Protein AF-A0A7G6U2C2-F1 (afdb_monomer_lite)

Secondary structure (DSSP, 8-state):
---HHHHHHHTTSPPPHHHHHHHHHHHHHHHHHHHHHHHHHHHHHHHHHTT-GGGHHHHHHHHHHHHHHHHHHHHHHHHHHHHHHHHHHHHHHHHTT-HHHHHHHHHHHHHHHHHHHHHHHHHHHHHHHHHHHHHHHHHHS--------PPP-

Structure (mmCIF, N/CA/C/O backbone):
data_AF-A0A7G6U2C2-F1
#
_entry.id   AF-A0A7G6U2C2-F1
#
loop_
_atom_site.group_PDB
_atom_site.id
_atom_site.type_symbol
_atom_site.label_atom_id
_atom_site.label_alt_id
_atom_site.label_comp_id
_atom_site.label_asym_id
_atom_site.label_entity_id
_atom_site.label_seq_id
_atom_site.pdbx_PDB_ins_code
_atom_site.Cartn_x
_atom_site.Cartn_y
_atom_site.Cartn_z
_atom_site.occupancy
_atom_site.B_iso_or_equiv
_atom_site.auth_seq_id
_atom_site.auth_comp_id
_atom_site.auth_asym_id
_atom_site.auth_atom_id
_atom_site.pdbx_PDB_model_num
ATOM 1 N N . MET A 1 1 ? -25.138 -31.555 21.850 1.00 50.12 1 MET A N 1
ATOM 2 C CA . MET A 1 1 ? -25.332 -30.259 21.174 1.00 50.12 1 MET A CA 1
ATOM 3 C C . MET A 1 1 ? -24.653 -29.235 22.065 1.00 50.12 1 MET A C 1
ATOM 5 O O . MET A 1 1 ? -25.303 -28.828 22.999 1.00 50.12 1 MET A O 1
ATOM 9 N N . ASP A 1 2 ? -23.357 -28.953 21.879 1.00 53.03 2 ASP A N 1
ATOM 10 C CA . ASP A 1 2 ? -22.586 -27.996 22.716 1.00 53.03 2 ASP A CA 1
ATOM 11 C C . ASP A 1 2 ? -21.317 -27.496 21.977 1.00 53.03 2 ASP A C 1
ATOM 13 O O . ASP A 1 2 ? -20.267 -27.287 22.573 1.00 53.03 2 ASP A O 1
ATOM 17 N N . ASN A 1 3 ? -21.365 -27.360 20.643 1.00 56.22 3 ASN A N 1
ATOM 18 C CA . ASN A 1 3 ? -20.202 -26.918 19.846 1.00 56.22 3 ASN A CA 1
ATOM 19 C C . ASN A 1 3 ? -20.354 -25.490 19.281 1.00 56.22 3 ASN A C 1
ATOM 21 O O . ASN A 1 3 ? -19.419 -24.965 18.685 1.00 56.22 3 ASN A O 1
ATOM 25 N N . GLU A 1 4 ? -21.510 -24.846 19.477 1.00 56.88 4 GLU A N 1
ATOM 26 C CA . GLU A 1 4 ? -21.748 -23.455 19.048 1.00 56.88 4 GLU A CA 1
ATOM 27 C C . GLU A 1 4 ? -21.140 -22.418 20.021 1.00 56.88 4 GLU A C 1
ATOM 29 O O . GLU A 1 4 ? -20.869 -21.280 19.630 1.00 56.88 4 GLU A O 1
ATOM 34 N N . ASP A 1 5 ? -20.827 -22.824 21.258 1.00 61.34 5 ASP A N 1
ATOM 35 C CA . ASP A 1 5 ? -20.283 -21.948 22.310 1.00 61.34 5 ASP A CA 1
ATOM 36 C C . ASP A 1 5 ? -18.762 -21.729 22.221 1.00 61.34 5 ASP A C 1
ATOM 38 O O . ASP A 1 5 ? -18.245 -20.722 22.708 1.00 61.34 5 ASP A O 1
ATOM 42 N N . ALA A 1 6 ? -18.019 -22.655 21.605 1.00 69.31 6 ALA A N 1
ATOM 43 C CA . ALA A 1 6 ? -16.563 -22.540 21.491 1.00 69.31 6 ALA A CA 1
ATOM 44 C C . ALA A 1 6 ? -16.166 -21.477 20.457 1.00 69.31 6 ALA A C 1
ATOM 46 O O . ALA A 1 6 ? -15.352 -20.600 20.738 1.00 69.31 6 ALA A O 1
ATOM 47 N N . TRP A 1 7 ? -16.815 -21.510 19.293 1.00 63.00 7 TRP A N 1
ATOM 48 C CA . TRP A 1 7 ? -16.557 -20.575 18.199 1.00 63.00 7 TRP A CA 1
ATOM 49 C C . TRP A 1 7 ? -16.946 -19.134 18.554 1.00 63.00 7 TRP A C 1
ATOM 51 O O . TRP A 1 7 ? -16.215 -18.188 18.275 1.00 63.00 7 TRP A O 1
ATOM 61 N N . SER A 1 8 ? -18.084 -18.957 19.226 1.00 65.38 8 SER A N 1
ATOM 62 C CA . SER A 1 8 ? -18.561 -17.643 19.669 1.00 65.38 8 SER A CA 1
ATOM 63 C C . SER A 1 8 ? -17.711 -17.054 20.804 1.00 65.38 8 SER A C 1
ATOM 65 O O . SER A 1 8 ? -17.532 -15.837 20.858 1.00 65.38 8 SER A O 1
ATOM 67 N N . LYS A 1 9 ? -17.116 -17.892 21.667 1.00 64.94 9 LYS A N 1
ATOM 68 C CA . LYS A 1 9 ? -16.100 -17.458 22.641 1.00 64.94 9 LYS A CA 1
ATOM 69 C C . LYS A 1 9 ? -14.805 -16.998 21.982 1.00 64.94 9 LYS A C 1
ATOM 71 O O . LYS A 1 9 ? -14.286 -15.960 22.379 1.00 64.94 9 LYS A O 1
ATOM 76 N N . GLU A 1 10 ? -14.322 -17.717 20.973 1.00 65.19 10 GLU A N 1
ATOM 77 C CA . GLU A 1 10 ? -13.111 -17.350 20.224 1.00 65.19 10 GLU A CA 1
ATOM 78 C C . GLU A 1 10 ? -13.254 -15.987 19.526 1.00 65.19 10 GLU A C 1
ATOM 80 O O . GLU A 1 10 ? -12.316 -15.197 19.505 1.00 65.19 10 GLU A O 1
ATOM 85 N N . GLN A 1 11 ? -14.449 -15.649 19.027 1.00 55.38 11 GLN A N 1
ATOM 86 C CA . GLN A 1 11 ? -14.710 -14.336 18.417 1.00 55.38 11 GLN A CA 1
ATOM 87 C C . GLN A 1 11 ? -14.716 -13.161 19.405 1.00 55.38 11 GLN A C 1
ATOM 89 O O . GLN A 1 11 ? -14.607 -12.005 18.989 1.00 55.38 11 GLN A O 1
ATOM 94 N N . LEU A 1 12 ? -14.890 -13.432 20.700 1.00 56.38 12 LEU A N 1
ATOM 95 C CA . LEU A 1 12 ? -14.910 -12.415 21.752 1.00 56.38 12 LEU A CA 1
ATOM 96 C C . LEU A 1 12 ? -13.526 -12.166 22.352 1.00 56.38 12 LEU A C 1
ATOM 98 O O . LEU A 1 12 ? -13.364 -11.204 23.118 1.00 56.38 12 LEU A O 1
ATOM 102 N N . GLU A 1 13 ? -12.545 -13.011 22.034 1.00 62.12 13 GLU A N 1
ATOM 103 C CA . GLU A 1 13 ? -11.177 -12.764 22.450 1.00 62.12 13 GLU A CA 1
ATOM 104 C C . GLU A 1 13 ? -10.637 -11.548 21.683 1.00 62.12 13 GLU A C 1
ATOM 106 O O . GLU A 1 13 ? -10.713 -11.491 20.453 1.00 62.12 13 GLU A O 1
ATOM 111 N N . PRO A 1 14 ? -10.154 -10.514 22.397 1.00 60.00 14 PRO A N 1
ATOM 112 C CA . PRO A 1 14 ? -9.551 -9.364 21.745 1.00 60.00 14 PRO A CA 1
ATOM 113 C C . PRO A 1 14 ? -8.376 -9.855 20.903 1.00 60.00 14 PRO A C 1
ATOM 115 O O . PRO A 1 14 ? -7.641 -10.743 21.343 1.00 60.00 14 PRO A O 1
ATOM 118 N N . LEU A 1 15 ? -8.193 -9.274 19.712 1.00 60.72 15 LEU A N 1
ATOM 119 C CA . LEU A 1 15 ? -7.047 -9.608 18.873 1.00 60.72 15 LEU A CA 1
ATOM 120 C C . LEU A 1 15 ? -5.784 -9.511 19.726 1.00 60.72 15 LEU A C 1
ATOM 122 O O . LEU A 1 15 ? -5.490 -8.460 20.304 1.00 60.72 15 LEU A O 1
ATOM 126 N N . SER A 1 16 ? -5.050 -10.617 19.824 1.00 70.75 16 SER A N 1
ATOM 127 C CA . SER A 1 16 ? -3.810 -10.634 20.578 1.00 70.75 16 SER A CA 1
ATOM 128 C C . SER A 1 16 ? -2.886 -9.556 20.014 1.00 70.75 16 SER A C 1
ATOM 130 O O . SER A 1 16 ? -2.700 -9.454 18.798 1.00 70.75 16 SER A O 1
ATOM 132 N N . LEU A 1 17 ? -2.263 -8.756 20.885 1.00 63.03 17 LEU A N 1
ATOM 133 C CA . LEU A 1 17 ? -1.231 -7.795 20.472 1.00 63.03 17 LEU A CA 1
ATOM 134 C C . LEU A 1 17 ? -0.124 -8.480 19.651 1.00 63.03 17 LEU A C 1
ATOM 136 O O . LEU A 1 17 ? 0.501 -7.844 18.804 1.00 63.03 17 LEU A O 1
ATOM 140 N N . PHE A 1 18 ? 0.078 -9.783 19.865 1.00 70.50 18 PHE A N 1
ATOM 141 C CA . PHE A 1 18 ? 0.974 -10.622 19.080 1.00 70.50 18 PHE A CA 1
ATOM 142 C C . PHE A 1 18 ? 0.506 -10.807 17.627 1.00 70.50 18 PHE A C 1
ATOM 144 O O . PHE A 1 18 ? 1.310 -10.671 16.707 1.00 70.50 18 PHE A O 1
ATOM 151 N N . ASP A 1 19 ? -0.789 -11.035 17.393 1.00 74.06 19 ASP A N 1
ATOM 152 C CA . ASP A 1 19 ? -1.350 -11.145 16.040 1.00 74.06 19 ASP A CA 1
ATOM 153 C C . ASP A 1 19 ? -1.288 -9.808 15.308 1.00 74.06 19 ASP A C 1
ATOM 155 O O . ASP A 1 19 ? -0.962 -9.748 14.120 1.00 74.06 19 A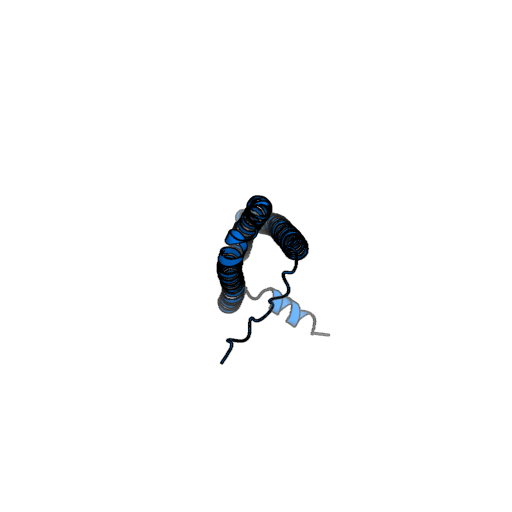SP A O 1
ATOM 159 N N . LEU A 1 20 ? -1.534 -8.716 16.036 1.00 67.00 20 LEU A N 1
ATOM 160 C CA . LEU A 1 20 ? -1.362 -7.366 15.516 1.00 67.00 20 LEU A CA 1
ATOM 161 C C . LEU A 1 20 ? 0.097 -7.127 15.095 1.00 67.00 20 LEU A C 1
ATOM 163 O O . LEU A 1 20 ? 0.350 -6.665 13.982 1.00 67.00 20 LEU A O 1
ATOM 167 N N . ALA A 1 21 ? 1.058 -7.494 15.948 1.00 68.88 21 ALA A N 1
ATOM 168 C CA . ALA A 1 21 ? 2.487 -7.384 15.667 1.00 68.88 21 ALA A CA 1
ATOM 169 C C . ALA A 1 21 ? 2.923 -8.250 14.471 1.00 68.88 21 ALA A C 1
ATOM 171 O O . ALA A 1 21 ? 3.719 -7.796 13.646 1.00 68.88 21 ALA A O 1
ATOM 172 N N . ASN A 1 22 ? 2.367 -9.456 14.319 1.00 76.19 22 ASN A N 1
ATOM 173 C CA . ASN A 1 22 ? 2.620 -10.310 13.157 1.00 76.19 22 ASN A CA 1
ATOM 174 C C . ASN A 1 22 ? 2.105 -9.677 11.860 1.00 76.19 22 ASN A C 1
ATOM 176 O O . ASN A 1 22 ? 2.859 -9.590 10.890 1.00 76.19 22 ASN A O 1
ATOM 180 N N . LYS A 1 23 ? 0.879 -9.139 11.853 1.00 76.19 23 LYS A N 1
ATOM 181 C CA . LYS A 1 23 ? 0.338 -8.423 10.682 1.00 76.19 23 LYS A CA 1
ATOM 182 C C . LYS A 1 23 ? 1.152 -7.175 10.336 1.00 76.19 23 LYS A C 1
ATOM 184 O O . LYS A 1 23 ? 1.362 -6.873 9.163 1.00 76.19 23 LYS A O 1
ATOM 189 N N . TRP A 1 24 ? 1.663 -6.471 11.344 1.00 71.50 24 TRP A N 1
ATOM 190 C CA . TRP A 1 24 ? 2.605 -5.367 11.152 1.00 71.50 24 TRP A CA 1
ATOM 191 C C . TRP A 1 24 ? 3.927 -5.824 10.538 1.00 71.50 24 TRP A C 1
ATOM 193 O O . TRP A 1 24 ? 4.415 -5.190 9.605 1.00 71.50 24 TRP A O 1
ATOM 203 N N . SER A 1 25 ? 4.492 -6.931 11.023 1.00 73.69 25 SER A N 1
ATOM 204 C CA . SER A 1 25 ? 5.703 -7.524 10.452 1.00 73.69 25 SER A CA 1
ATOM 205 C C . SER A 1 25 ? 5.502 -7.866 8.975 1.00 73.69 25 SER A C 1
ATOM 207 O O . SER A 1 25 ? 6.357 -7.553 8.150 1.00 73.69 25 SER A O 1
ATOM 209 N N . GLU A 1 26 ? 4.356 -8.442 8.612 1.00 76.56 26 GLU A N 1
ATOM 210 C CA . GLU A 1 26 ? 4.003 -8.733 7.220 1.00 76.56 26 GLU A CA 1
ATOM 211 C C . GLU A 1 26 ? 3.872 -7.468 6.366 1.00 76.56 26 GLU A C 1
ATOM 213 O O . GLU A 1 26 ? 4.485 -7.387 5.301 1.00 76.56 26 GLU A O 1
ATOM 218 N N . ALA A 1 27 ? 3.160 -6.446 6.843 1.00 72.75 27 ALA A N 1
ATOM 219 C CA . ALA A 1 27 ? 3.024 -5.180 6.124 1.00 72.75 27 ALA A CA 1
ATOM 220 C C . ALA A 1 27 ? 4.382 -4.485 5.903 1.00 72.75 27 ALA A C 1
ATOM 222 O O . ALA A 1 27 ? 4.665 -3.988 4.810 1.00 72.75 27 ALA A O 1
ATOM 223 N N . VAL A 1 28 ? 5.259 -4.502 6.912 1.00 71.19 28 VAL A N 1
ATOM 224 C CA . VAL A 1 28 ? 6.622 -3.959 6.815 1.00 71.19 28 VAL A CA 1
ATOM 225 C C . VAL A 1 28 ? 7.475 -4.772 5.842 1.00 71.19 28 VAL A C 1
ATOM 227 O O . VAL A 1 28 ? 8.228 -4.182 5.069 1.00 71.19 28 VAL A O 1
ATOM 230 N N . LYS A 1 29 ? 7.340 -6.106 5.814 1.00 76.62 29 LYS A N 1
ATOM 231 C CA . LYS A 1 29 ? 8.019 -6.955 4.819 1.00 76.62 29 LYS A CA 1
ATOM 232 C C . LYS A 1 29 ? 7.595 -6.594 3.399 1.00 76.62 29 LYS A C 1
ATOM 234 O O . LYS A 1 29 ? 8.459 -6.487 2.536 1.00 76.62 29 LYS A O 1
ATOM 239 N N . VAL A 1 30 ? 6.303 -6.360 3.160 1.00 75.25 30 VAL A N 1
ATOM 240 C CA . VAL A 1 30 ? 5.792 -5.949 1.841 1.00 75.25 30 VAL A CA 1
ATOM 241 C C . VAL A 1 30 ? 6.348 -4.581 1.437 1.00 75.25 30 VAL A C 1
ATOM 243 O O . VAL A 1 30 ? 6.835 -4.431 0.317 1.00 75.25 30 VAL A O 1
ATOM 246 N N . LEU A 1 31 ? 6.362 -3.604 2.349 1.00 72.81 31 LEU A N 1
ATOM 247 C CA . LEU A 1 31 ? 6.974 -2.292 2.100 1.00 72.81 31 LEU A CA 1
ATOM 248 C C . LEU A 1 31 ? 8.479 -2.397 1.815 1.00 72.81 31 LEU A C 1
ATOM 250 O O . LEU A 1 31 ? 8.979 -1.780 0.874 1.00 72.81 31 LEU A O 1
ATOM 254 N N . GLY A 1 32 ? 9.203 -3.195 2.602 1.00 73.50 32 GLY A N 1
ATOM 255 C CA . GLY A 1 32 ? 10.634 -3.431 2.427 1.00 73.50 32 GLY A CA 1
ATOM 256 C C . GLY A 1 32 ? 10.953 -4.114 1.097 1.00 73.50 32 GLY A C 1
ATOM 257 O O . GLY A 1 32 ? 11.827 -3.651 0.366 1.00 73.50 32 GLY A O 1
ATOM 258 N N . ALA A 1 33 ? 10.208 -5.164 0.746 1.00 77.56 33 ALA A N 1
ATOM 259 C CA . ALA A 1 33 ? 10.350 -5.867 -0.525 1.00 77.56 33 ALA A CA 1
ATOM 260 C C . ALA A 1 33 ? 10.010 -4.962 -1.720 1.00 77.56 33 ALA A C 1
ATOM 262 O O . ALA A 1 33 ? 10.748 -4.956 -2.703 1.00 77.56 33 ALA A O 1
ATOM 263 N N . GLY A 1 34 ? 8.948 -4.154 -1.620 1.00 73.56 34 GLY A N 1
ATOM 264 C CA . GLY A 1 34 ? 8.554 -3.201 -2.660 1.00 73.56 34 GLY A CA 1
ATOM 265 C C . GLY A 1 34 ? 9.608 -2.119 -2.902 1.00 73.56 34 GLY A C 1
ATOM 266 O O . GLY A 1 34 ? 10.002 -1.879 -4.043 1.00 73.56 34 GLY A O 1
ATOM 267 N N . ASN A 1 35 ? 10.132 -1.513 -1.833 1.00 75.44 35 ASN A N 1
ATOM 268 C CA . ASN A 1 35 ? 11.207 -0.522 -1.930 1.00 75.44 35 ASN A CA 1
ATOM 269 C C . ASN A 1 35 ? 12.519 -1.140 -2.438 1.00 75.44 35 ASN A C 1
ATOM 271 O O . ASN A 1 35 ? 13.203 -0.534 -3.262 1.00 75.44 35 ASN A O 1
ATOM 275 N N . GLY A 1 36 ? 12.857 -2.356 -1.995 1.00 75.19 36 GLY A N 1
ATOM 276 C CA . GLY A 1 36 ? 14.024 -3.095 -2.477 1.00 75.19 36 GLY A CA 1
ATOM 277 C C . GLY A 1 36 ? 13.933 -3.412 -3.971 1.00 75.19 36 GLY A C 1
ATOM 278 O O . GLY A 1 36 ? 14.863 -3.118 -4.720 1.00 75.19 36 GLY A O 1
ATOM 279 N N . ALA A 1 37 ? 12.788 -3.926 -4.427 1.00 78.19 37 ALA A N 1
ATOM 280 C CA . ALA A 1 37 ? 12.526 -4.158 -5.845 1.00 78.19 37 ALA A CA 1
ATOM 281 C C . ALA A 1 37 ? 12.611 -2.855 -6.657 1.00 78.19 37 ALA A C 1
ATOM 283 O O . ALA A 1 37 ? 13.215 -2.839 -7.728 1.00 78.19 37 ALA A O 1
ATOM 284 N N . GLY A 1 38 ? 12.082 -1.750 -6.122 1.00 75.50 38 GLY A N 1
ATOM 285 C CA . GLY A 1 38 ? 12.179 -0.424 -6.733 1.00 75.50 38 GLY A CA 1
ATOM 286 C C . GLY A 1 38 ? 13.620 0.072 -6.884 1.00 75.50 38 GLY A C 1
ATOM 287 O O . GLY A 1 38 ? 13.977 0.583 -7.943 1.00 75.50 38 GLY A O 1
ATOM 288 N N . LEU A 1 39 ? 14.472 -0.121 -5.872 1.00 76.50 39 LEU A N 1
ATOM 289 C CA . LEU A 1 39 ? 15.896 0.234 -5.940 1.00 76.50 39 LEU A CA 1
ATOM 290 C C . LEU A 1 39 ? 16.652 -0.599 -6.979 1.00 76.50 39 LEU A C 1
ATOM 292 O O . LEU A 1 39 ? 17.425 -0.045 -7.760 1.00 76.50 39 LEU A O 1
ATOM 296 N N . VAL A 1 40 ? 16.405 -1.911 -7.026 1.00 76.31 40 VAL A N 1
ATOM 297 C CA . VAL A 1 40 ? 17.007 -2.799 -8.034 1.00 76.31 40 VAL A CA 1
ATOM 298 C C . VAL A 1 40 ? 16.560 -2.390 -9.438 1.00 76.31 40 VAL A C 1
ATOM 300 O O . VAL A 1 40 ? 17.391 -2.261 -10.338 1.00 76.31 40 VAL A O 1
ATOM 303 N N . ALA A 1 41 ? 15.267 -2.113 -9.618 1.00 76.69 41 ALA A N 1
ATOM 304 C CA . ALA A 1 41 ? 14.720 -1.644 -10.885 1.00 76.69 41 ALA A CA 1
ATOM 305 C C . ALA A 1 41 ? 15.303 -0.283 -11.296 1.00 76.69 41 ALA A C 1
ATOM 307 O O . ALA A 1 41 ? 15.658 -0.106 -12.458 1.00 76.69 41 ALA A O 1
ATOM 308 N N . ALA A 1 42 ? 15.464 0.660 -10.362 1.00 75.25 42 ALA A N 1
ATOM 309 C CA . ALA A 1 42 ? 16.080 1.959 -10.626 1.00 75.25 42 ALA A CA 1
ATOM 310 C C . ALA A 1 42 ? 17.557 1.823 -11.028 1.00 75.25 42 ALA A C 1
ATOM 312 O O . ALA A 1 42 ? 17.997 2.479 -11.972 1.00 75.25 42 ALA A O 1
ATOM 313 N N . GLY A 1 43 ? 18.306 0.938 -10.361 1.00 76.81 43 GLY A N 1
ATOM 314 C CA . GLY A 1 43 ? 19.691 0.626 -10.716 1.00 76.81 43 GLY A CA 1
ATOM 315 C C . GLY A 1 43 ? 19.813 0.022 -12.117 1.00 76.81 43 GLY A C 1
ATOM 316 O O . GLY A 1 43 ? 20.626 0.480 -12.919 1.00 76.81 43 GLY A O 1
ATOM 317 N N . ALA A 1 44 ? 18.955 -0.948 -12.449 1.00 74.44 44 ALA A N 1
ATOM 318 C CA . ALA A 1 44 ? 18.897 -1.537 -13.786 1.00 74.44 44 ALA A CA 1
ATOM 319 C C . ALA A 1 44 ? 18.508 -0.495 -14.851 1.00 74.44 44 ALA A C 1
ATOM 321 O O . ALA A 1 44 ? 19.167 -0.383 -15.889 1.00 74.44 44 ALA A O 1
ATOM 322 N N . ALA A 1 45 ? 17.490 0.321 -14.567 1.00 75.44 45 ALA A N 1
ATOM 323 C CA . ALA A 1 45 ? 17.011 1.363 -15.466 1.00 75.44 45 ALA A CA 1
ATOM 324 C C . ALA A 1 45 ? 18.069 2.442 -15.738 1.00 75.44 45 ALA A C 1
ATOM 326 O O . ALA A 1 45 ? 18.135 2.939 -16.860 1.00 75.44 45 ALA A O 1
ATOM 327 N N . LEU A 1 46 ? 18.944 2.758 -14.772 1.00 75.69 46 LEU A N 1
ATOM 328 C CA . LEU A 1 46 ? 20.006 3.758 -14.939 1.00 75.69 46 LEU A CA 1
ATOM 329 C C . LEU A 1 46 ? 20.914 3.450 -16.141 1.00 75.69 46 LEU A C 1
ATOM 331 O O . LEU A 1 46 ? 21.230 4.339 -16.930 1.00 75.69 46 LEU A O 1
ATOM 335 N N . SER A 1 47 ? 21.274 2.176 -16.315 1.00 73.25 47 SER A N 1
ATOM 336 C CA . SER A 1 47 ? 22.079 1.713 -17.453 1.00 73.25 47 SER A CA 1
ATOM 337 C C . SER A 1 47 ? 21.314 1.722 -18.784 1.00 73.25 47 SER A C 1
ATOM 339 O O . SER A 1 47 ? 21.897 1.989 -19.834 1.00 73.25 47 SER A O 1
ATOM 341 N N . ALA A 1 48 ? 19.998 1.491 -18.745 1.00 70.56 48 ALA A N 1
ATOM 342 C CA . ALA A 1 48 ? 19.132 1.511 -19.922 1.00 70.56 48 ALA A CA 1
ATOM 343 C C . ALA A 1 48 ? 18.832 2.943 -20.404 1.00 70.56 48 ALA A C 1
ATOM 345 O O . ALA A 1 48 ? 18.734 3.183 -21.608 1.00 70.56 48 ALA A O 1
ATOM 346 N N . PHE A 1 49 ? 18.749 3.917 -19.489 1.00 72.38 49 PHE A N 1
ATOM 347 C CA . PHE A 1 49 ? 18.462 5.317 -19.824 1.00 72.38 49 PHE A CA 1
ATOM 348 C C . PHE A 1 49 ? 19.531 5.969 -20.695 1.00 72.38 49 PHE A C 1
ATOM 350 O O . PHE A 1 49 ? 19.197 6.807 -21.529 1.00 72.38 49 PHE A O 1
ATOM 357 N N . ALA A 1 50 ? 20.797 5.572 -20.534 1.00 77.19 50 ALA A N 1
ATOM 358 C CA . ALA A 1 50 ? 21.882 6.066 -21.376 1.00 77.19 50 ALA A CA 1
ATOM 359 C C . ALA A 1 50 ? 21.705 5.664 -22.852 1.00 77.19 50 ALA A C 1
ATOM 361 O O . ALA A 1 50 ? 22.164 6.377 -23.740 1.00 77.19 50 ALA A O 1
ATOM 362 N N . LYS A 1 51 ? 21.024 4.539 -23.113 1.00 80.50 51 LYS A N 1
ATOM 363 C CA . LYS A 1 51 ? 20.804 3.997 -24.459 1.00 80.50 51 LYS A CA 1
ATOM 364 C C . LYS A 1 51 ? 19.476 4.437 -25.079 1.00 80.50 51 LYS A C 1
ATOM 366 O O . LYS A 1 51 ? 19.415 4.639 -26.286 1.00 80.50 51 LYS A O 1
ATOM 371 N N . TYR A 1 52 ? 18.427 4.622 -24.272 1.00 82.50 52 TYR A N 1
ATOM 372 C CA . TYR A 1 52 ? 17.066 4.888 -24.761 1.00 82.50 52 TYR A CA 1
ATOM 373 C C . TYR A 1 52 ? 16.416 6.116 -24.094 1.00 82.50 52 TYR A C 1
ATOM 375 O O . TYR A 1 52 ? 15.476 5.978 -23.303 1.00 82.50 52 TYR A O 1
ATOM 383 N N . PRO A 1 53 ? 16.862 7.346 -24.421 1.00 83.88 53 PRO A N 1
ATOM 384 C CA . PRO A 1 53 ? 16.352 8.569 -23.793 1.00 83.88 53 PRO A CA 1
ATOM 385 C C . PRO A 1 53 ? 14.870 8.839 -24.096 1.00 83.88 53 PRO A C 1
ATOM 387 O O . PRO A 1 53 ? 14.176 9.456 -23.289 1.00 83.88 53 PRO A O 1
ATOM 390 N N . THR A 1 54 ? 14.352 8.344 -25.222 1.00 85.69 54 THR A N 1
ATOM 391 C CA . THR A 1 54 ? 12.938 8.481 -25.613 1.00 85.69 54 THR A CA 1
ATOM 392 C C . THR A 1 54 ? 11.979 7.742 -24.677 1.00 85.69 54 THR A C 1
ATOM 394 O O . THR A 1 54 ? 10.829 8.153 -24.548 1.00 85.69 54 THR A O 1
ATOM 397 N N . MET A 1 55 ? 12.447 6.705 -23.973 1.00 83.38 55 MET A N 1
ATOM 398 C CA . MET A 1 55 ? 11.641 5.926 -23.021 1.00 83.38 55 MET A CA 1
ATOM 399 C C . MET A 1 55 ? 11.622 6.531 -21.611 1.00 83.38 55 MET A C 1
ATOM 401 O O . MET A 1 55 ? 10.817 6.133 -20.765 1.00 83.38 55 MET A O 1
ATOM 405 N N . LEU A 1 56 ? 12.468 7.533 -21.350 1.00 84.25 56 LEU A N 1
ATOM 406 C CA . LEU A 1 56 ? 12.588 8.185 -20.047 1.00 84.25 56 LEU A CA 1
ATOM 407 C C . LEU A 1 56 ? 11.256 8.763 -19.521 1.00 84.25 56 LEU A C 1
ATOM 409 O O . LEU A 1 56 ? 10.972 8.565 -18.337 1.00 84.25 56 LEU A O 1
ATOM 413 N N . PRO A 1 57 ? 10.408 9.439 -20.327 1.00 87.50 57 PRO A N 1
ATOM 414 C CA . PRO A 1 57 ? 9.127 9.958 -19.843 1.00 87.50 57 PRO A CA 1
ATOM 415 C C . PRO A 1 57 ? 8.166 8.849 -19.397 1.00 87.50 57 PRO A C 1
ATOM 417 O O . PRO A 1 57 ? 7.498 8.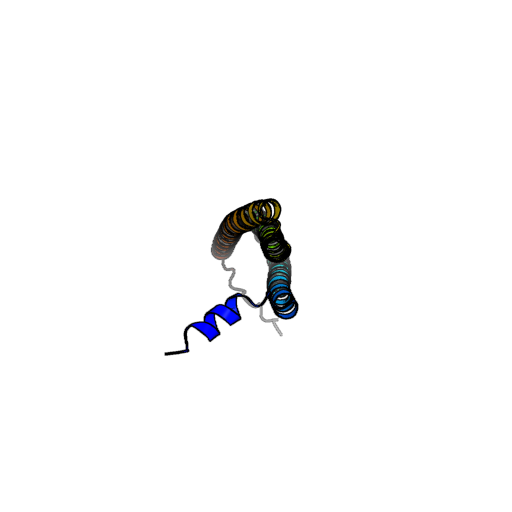995 -18.376 1.00 87.50 57 PRO A O 1
ATOM 420 N N . VAL A 1 58 ? 8.139 7.723 -20.119 1.00 86.31 58 VAL A N 1
ATOM 421 C CA . VAL A 1 58 ? 7.277 6.568 -19.815 1.00 86.31 58 VAL A CA 1
ATOM 422 C C . VAL A 1 58 ? 7.686 5.933 -18.487 1.00 86.31 58 VAL A C 1
ATOM 424 O O . VAL A 1 58 ? 6.846 5.672 -17.627 1.00 86.31 58 VAL A O 1
ATOM 427 N N . ILE A 1 59 ? 8.992 5.761 -18.275 1.00 84.44 59 ILE A N 1
ATOM 428 C CA . ILE A 1 59 ? 9.523 5.188 -17.036 1.00 84.44 59 ILE A CA 1
ATOM 429 C C . ILE A 1 59 ? 9.307 6.143 -15.851 1.00 84.44 59 ILE A C 1
ATOM 431 O O . ILE A 1 59 ? 8.936 5.695 -14.767 1.00 84.44 59 ILE A O 1
ATOM 435 N N . LYS A 1 60 ? 9.444 7.462 -16.049 1.00 87.38 60 LYS A N 1
ATOM 436 C CA . LYS A 1 60 ? 9.096 8.460 -15.022 1.00 87.38 60 LYS A CA 1
ATOM 437 C C . LYS A 1 60 ? 7.615 8.398 -14.649 1.00 87.38 60 LYS A C 1
ATOM 439 O O . LYS A 1 60 ? 7.302 8.375 -13.463 1.00 87.38 60 LYS A O 1
ATOM 444 N N . ALA A 1 61 ? 6.718 8.315 -15.633 1.00 88.50 61 ALA A N 1
ATOM 445 C CA . ALA A 1 61 ? 5.283 8.184 -15.388 1.00 88.50 61 ALA A CA 1
ATOM 446 C C . ALA A 1 61 ? 4.954 6.901 -14.603 1.00 88.50 61 ALA A C 1
ATOM 448 O O . ALA A 1 61 ? 4.222 6.957 -13.614 1.00 88.50 61 ALA A O 1
ATOM 449 N N . SER A 1 62 ? 5.564 5.771 -14.979 1.00 87.94 62 SER A N 1
ATOM 450 C CA . SER A 1 62 ? 5.474 4.510 -14.233 1.00 87.94 62 SER A CA 1
ATOM 451 C C . SER A 1 62 ? 5.959 4.662 -12.788 1.00 87.94 62 SER A C 1
ATOM 453 O O . SER A 1 62 ? 5.297 4.201 -11.863 1.00 87.94 62 SER A O 1
ATOM 455 N N . GLY A 1 63 ? 7.093 5.336 -12.575 1.00 85.75 63 GLY A N 1
ATOM 456 C CA . GLY A 1 63 ? 7.633 5.602 -11.241 1.00 85.75 63 GLY A CA 1
ATOM 457 C C . GLY A 1 63 ? 6.706 6.468 -10.383 1.00 85.75 63 GLY A C 1
ATOM 458 O O . GLY A 1 63 ? 6.472 6.144 -9.221 1.00 85.75 63 GLY A O 1
ATOM 459 N N . CYS A 1 64 ? 6.120 7.525 -10.953 1.00 90.75 64 CYS A N 1
ATOM 460 C CA . CYS A 1 64 ? 5.142 8.368 -10.260 1.00 90.75 64 CYS A CA 1
ATOM 461 C C . CYS A 1 64 ? 3.885 7.583 -9.857 1.00 90.75 64 CYS A C 1
ATOM 463 O O . CYS A 1 64 ? 3.410 7.735 -8.732 1.00 90.75 64 CYS A O 1
ATOM 465 N N . LEU A 1 65 ? 3.365 6.726 -10.743 1.00 90.94 65 LEU A N 1
ATOM 466 C CA . LEU A 1 65 ? 2.215 5.867 -10.445 1.00 90.94 65 LEU A CA 1
ATOM 467 C C . LEU A 1 65 ? 2.533 4.843 -9.355 1.00 90.94 65 LEU A C 1
ATOM 469 O O . LEU A 1 65 ? 1.741 4.675 -8.430 1.00 90.94 65 LEU A O 1
ATOM 473 N N . PHE A 1 66 ? 3.704 4.208 -9.422 1.00 87.00 66 PHE A N 1
ATOM 474 C CA . PHE A 1 66 ? 4.163 3.283 -8.389 1.00 87.00 66 PHE A CA 1
ATOM 475 C C . PHE A 1 66 ? 4.272 3.982 -7.028 1.00 87.00 66 PHE A C 1
ATOM 477 O O . PHE A 1 66 ? 3.761 3.484 -6.029 1.00 87.00 66 PHE A O 1
ATOM 484 N N . PHE A 1 67 ? 4.862 5.181 -6.992 1.00 87.06 67 PHE A N 1
ATOM 485 C CA . PHE A 1 67 ? 4.978 5.983 -5.775 1.00 87.06 67 PHE A CA 1
ATOM 486 C C . PHE A 1 67 ? 3.609 6.369 -5.192 1.00 87.06 67 PHE A C 1
ATOM 488 O O . PHE A 1 67 ? 3.389 6.228 -3.988 1.00 87.06 67 PHE A O 1
ATOM 495 N N . ALA A 1 68 ? 2.663 6.794 -6.036 1.00 90.81 68 ALA A N 1
ATOM 496 C CA . ALA A 1 68 ? 1.288 7.060 -5.614 1.00 90.81 68 ALA A CA 1
ATOM 497 C C . ALA A 1 68 ? 0.602 5.796 -5.056 1.00 90.81 68 ALA A C 1
ATOM 499 O O . ALA A 1 68 ? -0.089 5.867 -4.036 1.00 90.81 68 ALA A O 1
ATOM 500 N N . GLY A 1 69 ? 0.844 4.633 -5.670 1.00 88.38 69 GLY A N 1
ATOM 501 C CA . GLY A 1 69 ? 0.413 3.327 -5.165 1.00 88.38 69 GLY A CA 1
ATOM 502 C C . GLY A 1 69 ? 0.951 3.036 -3.761 1.00 88.38 69 GLY A C 1
ATOM 503 O O . GLY A 1 69 ? 0.186 2.677 -2.866 1.00 88.38 69 GLY A O 1
ATOM 504 N N . THR A 1 70 ? 2.238 3.282 -3.518 1.00 87.38 70 THR A N 1
ATOM 505 C CA . THR A 1 70 ? 2.857 3.104 -2.195 1.00 87.38 70 THR A CA 1
ATOM 506 C C . THR A 1 70 ? 2.286 4.062 -1.144 1.00 87.38 70 THR A C 1
ATOM 508 O O . THR A 1 70 ? 2.002 3.643 -0.022 1.00 87.38 70 THR A O 1
ATOM 511 N N . LEU A 1 71 ? 2.067 5.337 -1.485 1.00 89.69 71 LEU A N 1
ATOM 512 C CA . LEU A 1 71 ? 1.474 6.305 -0.552 1.00 89.69 71 LEU A CA 1
ATOM 513 C C . LEU A 1 71 ? 0.030 5.946 -0.188 1.00 89.69 71 LEU A C 1
ATOM 515 O O . LEU A 1 71 ? -0.343 5.977 0.984 1.00 89.69 71 LEU A O 1
ATOM 519 N N . THR A 1 72 ? -0.781 5.571 -1.178 1.00 90.62 72 THR A N 1
ATOM 520 C CA . THR A 1 72 ? -2.169 5.142 -0.943 1.00 90.62 72 THR A CA 1
ATOM 521 C C . THR A 1 72 ? -2.232 3.852 -0.123 1.00 90.62 72 THR A C 1
ATOM 523 O O . THR A 1 72 ? -3.080 3.745 0.763 1.00 90.62 72 THR A O 1
ATOM 526 N N . PHE A 1 73 ? -1.290 2.922 -0.317 1.00 88.00 73 PHE A N 1
ATOM 527 C CA . PHE A 1 73 ? -1.141 1.743 0.542 1.00 88.00 73 PHE A CA 1
ATOM 528 C C . PHE A 1 73 ? -0.836 2.124 1.995 1.00 88.00 73 PHE A C 1
ATOM 530 O O . PHE A 1 73 ? -1.476 1.616 2.914 1.00 88.00 73 PHE A O 1
ATOM 537 N N . ALA A 1 74 ? 0.107 3.044 2.214 1.00 87.38 74 ALA A N 1
ATOM 538 C CA . ALA A 1 74 ? 0.462 3.503 3.555 1.00 87.38 74 ALA A CA 1
ATOM 539 C C . ALA A 1 74 ? -0.737 4.146 4.277 1.00 87.38 74 ALA A C 1
ATOM 541 O O . ALA A 1 74 ? -0.982 3.856 5.449 1.00 87.38 74 ALA A O 1
ATOM 542 N N . VAL A 1 75 ? -1.532 4.956 3.566 1.00 90.00 75 VAL A N 1
ATOM 543 C CA . VAL A 1 75 ? -2.780 5.534 4.095 1.00 90.00 75 VAL A CA 1
ATOM 544 C C . VAL A 1 75 ? -3.806 4.445 4.414 1.00 90.00 75 VAL A C 1
ATOM 546 O O . VAL A 1 75 ? -4.3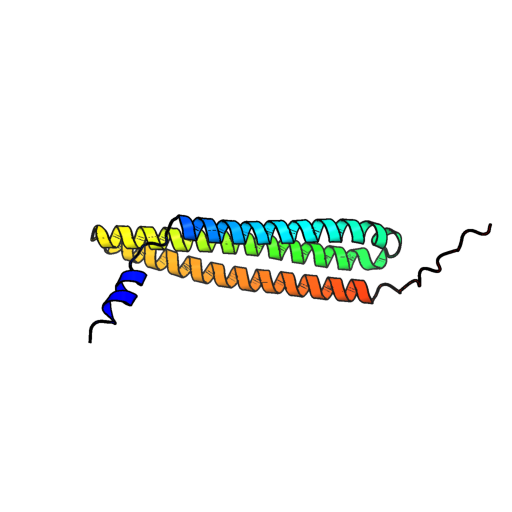79 4.452 5.502 1.00 90.00 75 VAL A O 1
ATOM 549 N N . SER A 1 76 ? -4.010 3.481 3.510 1.00 89.62 76 SER A N 1
ATOM 550 C CA . SER A 1 76 ? -4.880 2.323 3.758 1.00 89.62 76 SER A CA 1
ATOM 551 C C . SER A 1 76 ? -4.479 1.589 5.036 1.00 89.62 76 SER A C 1
ATOM 553 O O . SER A 1 76 ? -5.320 1.277 5.874 1.00 89.62 76 SER A O 1
ATOM 555 N N . PHE A 1 77 ? -3.184 1.341 5.215 1.00 86.38 77 PHE A N 1
ATOM 556 C CA . PHE A 1 77 ? -2.663 0.639 6.377 1.00 86.38 77 PHE A CA 1
ATOM 557 C C . PHE A 1 77 ? -2.880 1.418 7.685 1.00 86.38 77 PHE A C 1
ATOM 559 O O . PHE A 1 77 ? -3.320 0.836 8.678 1.00 86.38 77 PHE A O 1
ATOM 566 N N . ALA A 1 78 ? -2.674 2.738 7.681 1.00 88.31 78 ALA A N 1
ATOM 567 C CA . ALA A 1 78 ? -2.992 3.591 8.828 1.00 88.31 78 ALA A CA 1
ATOM 568 C C . ALA A 1 78 ? -4.495 3.568 9.176 1.00 88.31 78 ALA A C 1
ATOM 570 O O . ALA A 1 78 ? -4.869 3.540 10.349 1.00 88.31 78 ALA A O 1
ATOM 571 N N . LEU A 1 79 ? -5.372 3.524 8.168 1.00 89.81 79 LEU A N 1
ATOM 572 C CA . LEU A 1 79 ? -6.822 3.423 8.367 1.00 89.81 79 LEU A CA 1
ATOM 573 C C . LEU A 1 79 ? -7.250 2.068 8.948 1.00 89.81 79 LEU A C 1
ATOM 575 O O . LEU A 1 79 ? -8.156 2.030 9.781 1.00 89.81 79 LEU A O 1
ATOM 579 N N . ILE A 1 80 ? -6.583 0.972 8.570 1.00 88.25 80 ILE A N 1
ATOM 580 C CA . ILE A 1 80 ? -6.795 -0.346 9.192 1.00 88.25 80 ILE A CA 1
ATOM 581 C C . ILE A 1 80 ? -6.461 -0.281 10.684 1.00 88.25 80 ILE A C 1
ATOM 583 O O . ILE A 1 80 ? -7.249 -0.741 11.505 1.00 88.25 80 ILE A O 1
ATOM 587 N N . GLN A 1 81 ? -5.338 0.340 11.057 1.00 87.50 81 GLN A N 1
ATOM 588 C CA . GLN A 1 81 ? -4.962 0.490 12.469 1.00 87.50 81 GLN A CA 1
ATOM 589 C C . GLN A 1 81 ? -5.988 1.306 13.243 1.00 87.50 81 GLN A C 1
ATOM 591 O O . GLN A 1 81 ? -6.418 0.898 14.319 1.00 87.50 81 GLN A O 1
ATOM 596 N N . LEU A 1 82 ? -6.422 2.432 12.673 1.00 87.81 82 LEU A N 1
ATOM 597 C CA . LEU A 1 82 ? -7.457 3.253 13.286 1.00 87.81 82 LEU A CA 1
ATOM 598 C C . LEU A 1 82 ? -8.758 2.465 13.473 1.00 87.81 82 LEU A C 1
ATOM 600 O O . LEU A 1 82 ? -9.418 2.606 14.503 1.00 87.81 82 LEU A O 1
ATOM 604 N N . SER A 1 83 ? -9.118 1.629 12.497 1.00 87.88 83 SER A N 1
ATOM 605 C CA . SER A 1 83 ? -10.296 0.769 12.573 1.00 87.88 83 SER A CA 1
ATOM 606 C C . SER A 1 83 ? -10.197 -0.244 13.713 1.00 87.88 83 SER A C 1
ATOM 608 O O . SER A 1 83 ? -11.159 -0.384 14.472 1.00 87.88 83 SER A O 1
ATOM 610 N N . ILE A 1 84 ? -9.035 -0.886 13.874 1.00 86.81 84 ILE A N 1
ATOM 611 C CA . ILE A 1 84 ? -8.792 -1.873 14.932 1.00 86.81 84 ILE A CA 1
ATOM 612 C C . ILE A 1 84 ? -8.795 -1.208 16.310 1.00 86.81 84 ILE A C 1
ATOM 614 O O . ILE A 1 84 ? -9.520 -1.656 17.190 1.00 86.81 84 ILE A O 1
ATOM 618 N N . PHE A 1 85 ? -8.092 -0.086 16.493 1.00 88.75 85 PHE A N 1
ATOM 619 C CA . PHE A 1 85 ? -8.119 0.629 17.774 1.00 88.75 85 PHE A CA 1
ATOM 620 C C . PHE A 1 85 ? -9.520 1.125 18.134 1.00 88.75 85 PHE A C 1
ATOM 622 O O . PHE A 1 85 ? -9.951 0.989 19.275 1.00 88.75 85 PHE A O 1
ATOM 629 N N . SER A 1 86 ? -10.274 1.632 17.154 1.00 85.69 86 SER A N 1
ATOM 630 C CA . SER A 1 86 ? -11.667 2.034 17.382 1.00 85.69 86 SER A CA 1
ATOM 631 C C . SER A 1 86 ? -12.543 0.833 17.764 1.00 85.69 86 SER A C 1
ATOM 633 O O . SER A 1 86 ? -13.455 0.966 18.575 1.00 85.69 86 SER A O 1
ATOM 635 N N . TYR A 1 87 ? -12.276 -0.351 17.207 1.00 87.06 87 TYR A N 1
ATOM 636 C CA . TYR A 1 87 ? -12.982 -1.580 17.568 1.00 87.06 87 TYR A CA 1
ATOM 637 C C . TYR A 1 87 ? -12.664 -2.021 19.006 1.00 87.06 87 TYR A C 1
ATOM 639 O O . TYR A 1 87 ? -13.581 -2.300 19.778 1.00 87.06 87 TYR A O 1
ATOM 647 N N . ASP A 1 88 ? -11.395 -1.991 19.410 1.00 87.00 88 ASP A N 1
ATOM 648 C CA . ASP A 1 88 ? -10.995 -2.314 20.783 1.00 87.00 88 ASP A CA 1
ATOM 649 C C . ASP A 1 88 ? -11.591 -1.325 21.796 1.00 87.00 88 ASP A C 1
ATOM 651 O O . ASP A 1 88 ? -12.153 -1.723 22.821 1.00 87.00 88 ASP A O 1
ATOM 655 N N . GLU A 1 89 ? -11.557 -0.022 21.498 1.00 87.50 89 GLU A N 1
ATOM 656 C CA . GLU A 1 89 ? -12.198 0.990 22.339 1.00 87.50 89 GLU A CA 1
ATOM 657 C C . GLU A 1 89 ? -13.719 0.797 22.424 1.00 87.50 89 GLU A C 1
ATOM 659 O O . GLU A 1 89 ? -14.311 1.017 23.484 1.00 87.50 89 GLU A O 1
ATOM 664 N N . MET A 1 90 ? -14.368 0.365 21.337 1.00 89.50 90 MET A N 1
ATOM 665 C CA . MET A 1 90 ? -15.785 -0.007 21.348 1.00 89.50 90 MET A CA 1
ATOM 666 C C . MET A 1 90 ? -16.035 -1.169 22.319 1.00 89.50 90 MET A C 1
ATOM 668 O O . MET A 1 90 ? -16.948 -1.076 23.142 1.00 89.50 90 MET A O 1
ATOM 672 N N . LEU A 1 91 ? -15.228 -2.233 22.275 1.00 86.25 91 LEU A N 1
ATOM 673 C CA . LEU A 1 91 ? -15.357 -3.369 23.196 1.00 86.25 91 LEU A CA 1
ATOM 674 C C . LEU A 1 91 ? -15.166 -2.939 24.657 1.00 86.25 91 LEU A C 1
ATOM 676 O O . LEU A 1 91 ? -15.940 -3.332 25.536 1.00 86.25 91 LEU A O 1
ATOM 680 N N . HIS A 1 92 ? -14.188 -2.073 24.927 1.00 88.06 92 HIS A N 1
ATOM 681 C CA . HIS A 1 92 ? -13.996 -1.492 26.255 1.00 88.06 92 HIS A CA 1
ATOM 682 C C . HIS A 1 92 ? -15.186 -0.631 26.703 1.00 88.06 92 HIS A C 1
ATOM 684 O O . HIS A 1 92 ? -15.587 -0.703 27.868 1.00 88.06 92 HIS A O 1
ATOM 690 N N . ALA A 1 93 ? -15.781 0.155 25.803 1.00 87.62 93 ALA A N 1
ATOM 691 C CA . ALA A 1 93 ? -16.964 0.961 26.095 1.00 87.62 93 ALA A CA 1
ATOM 692 C C . ALA A 1 93 ? -18.197 0.094 26.400 1.00 87.62 93 ALA A C 1
ATOM 694 O O . ALA A 1 93 ? -18.933 0.403 27.341 1.00 87.62 93 ALA A O 1
ATOM 695 N N . ILE A 1 94 ? -18.381 -1.015 25.673 1.00 87.38 94 ILE A N 1
ATOM 696 C CA . ILE A 1 94 ? -19.437 -2.005 25.936 1.00 87.38 94 ILE A CA 1
ATOM 697 C C . ILE A 1 94 ? -19.270 -2.594 27.341 1.00 87.38 94 ILE A C 1
ATOM 699 O O . ILE A 1 94 ? -20.225 -2.592 28.115 1.00 87.38 94 ILE A O 1
ATOM 703 N N . ARG A 1 95 ? -18.052 -3.011 27.719 1.00 89.19 95 ARG A N 1
ATOM 704 C CA . ARG A 1 95 ? -17.765 -3.537 29.070 1.00 89.19 95 ARG A CA 1
ATOM 705 C C . ARG A 1 95 ? -18.047 -2.517 30.177 1.00 89.19 95 ARG A C 1
ATOM 707 O O . ARG A 1 95 ? -18.486 -2.893 31.257 1.00 89.19 95 ARG A O 1
ATOM 714 N N . LYS A 1 96 ? -17.831 -1.225 29.910 1.00 92.69 96 LYS A N 1
ATOM 715 C CA . LYS A 1 96 ? -18.144 -0.120 30.835 1.00 92.69 96 LYS A CA 1
ATOM 716 C C . LYS A 1 96 ? -19.607 0.351 30.763 1.00 92.69 96 LYS A C 1
ATOM 718 O O . LYS A 1 96 ? -19.933 1.370 31.365 1.00 92.69 96 LYS A O 1
ATOM 723 N N . ASN A 1 97 ? -20.485 -0.350 30.034 1.00 92.69 97 ASN A N 1
ATOM 724 C CA . ASN A 1 97 ? -21.889 0.019 29.802 1.00 92.69 97 ASN A CA 1
ATOM 725 C C . ASN A 1 97 ? -22.102 1.422 29.190 1.00 92.69 97 ASN A C 1
ATOM 727 O O . ASN A 1 97 ? -23.187 1.997 29.290 1.00 92.69 97 ASN A O 1
ATOM 731 N N . SER A 1 98 ? -21.102 1.971 28.494 1.00 92.12 98 SER A N 1
ATOM 732 C CA . SER A 1 98 ? -21.220 3.267 27.819 1.00 92.12 98 SER A CA 1
ATOM 733 C C . SER A 1 98 ? -21.713 3.095 26.381 1.00 92.12 98 SER A C 1
ATOM 735 O O . SER A 1 98 ? -20.936 2.944 25.436 1.00 92.12 98 SER A O 1
ATOM 737 N N . ARG A 1 99 ? -23.041 3.105 26.205 1.00 90.81 99 ARG A N 1
ATOM 738 C CA . ARG A 1 99 ? -23.696 2.865 24.902 1.00 90.81 99 ARG A CA 1
ATOM 739 C C . ARG A 1 99 ? -23.373 3.923 23.843 1.00 90.81 99 ARG A C 1
ATOM 741 O O . ARG A 1 99 ? -23.313 3.596 22.660 1.00 90.81 99 ARG A O 1
ATOM 748 N N . THR A 1 100 ? -23.187 5.179 24.243 1.00 93.75 100 THR A N 1
ATOM 749 C CA . THR A 1 100 ? -22.894 6.288 23.320 1.00 93.75 100 THR A CA 1
ATOM 750 C C . THR A 1 100 ? -21.503 6.146 22.710 1.00 93.75 100 THR A C 1
ATOM 752 O O . THR A 1 100 ? -21.386 6.127 21.486 1.00 93.75 100 THR A O 1
ATOM 755 N N . LEU A 1 101 ? -20.483 5.933 23.548 1.00 88.81 101 LEU A N 1
ATOM 756 C CA . LEU A 1 101 ? -19.102 5.698 23.112 1.00 88.81 101 LEU A CA 1
ATOM 757 C C . LEU A 1 101 ? -18.985 4.439 22.248 1.00 88.81 101 LEU A C 1
ATOM 759 O O . LEU A 1 101 ? -18.331 4.464 21.210 1.00 88.81 101 LEU A O 1
ATOM 763 N N . ALA A 1 102 ? -19.674 3.355 22.623 1.00 86.44 102 ALA A N 1
ATOM 764 C CA . ALA A 1 102 ? -19.689 2.135 21.820 1.00 86.44 102 ALA A CA 1
ATOM 765 C C . ALA A 1 102 ? -20.236 2.386 20.401 1.00 86.44 102 ALA A C 1
ATOM 767 O O . ALA A 1 102 ? -19.657 1.930 19.417 1.00 86.44 102 ALA A O 1
ATOM 768 N N . LYS A 1 103 ? -21.323 3.159 20.271 1.00 92.19 103 LYS A N 1
ATOM 769 C CA . LYS A 1 103 ? -21.915 3.478 18.963 1.00 92.19 103 LYS A CA 1
ATOM 770 C C . LYS A 1 103 ? -21.008 4.371 18.113 1.00 92.19 103 LYS A C 1
ATOM 772 O O . LYS A 1 103 ? -20.907 4.163 16.904 1.00 92.19 103 LYS A O 1
ATOM 777 N N . GLU A 1 104 ? -20.358 5.355 18.727 1.00 93.50 104 GLU A N 1
ATOM 778 C CA . GLU A 1 104 ? -19.427 6.254 18.040 1.00 93.50 104 GLU A CA 1
ATOM 779 C C . GLU A 1 104 ? -18.206 5.497 17.507 1.00 93.50 104 GLU A C 1
ATOM 781 O O . GLU A 1 104 ? -17.889 5.579 16.316 1.00 93.50 104 GLU A O 1
ATOM 786 N N . ASN A 1 105 ? -17.593 4.674 18.355 1.00 87.88 105 ASN A N 1
ATOM 787 C CA . ASN A 1 105 ? -16.416 3.889 18.005 1.00 87.88 105 ASN A CA 1
ATOM 788 C C . ASN A 1 105 ? -16.722 2.784 16.984 1.00 87.88 105 ASN A C 1
ATOM 790 O O . ASN A 1 105 ? -15.927 2.563 16.071 1.00 87.88 105 ASN A O 1
ATOM 794 N N . SER A 1 106 ? -17.911 2.175 17.043 1.00 89.31 106 SER A N 1
ATOM 795 C CA . SER A 1 106 ? -18.399 1.262 16.001 1.00 89.31 106 SER A CA 1
ATOM 796 C C . SER A 1 106 ? -18.474 1.950 14.632 1.00 89.31 106 SER A C 1
ATOM 798 O O . SER A 1 106 ? -17.929 1.455 13.642 1.00 89.31 106 SER A O 1
ATOM 800 N N . LYS A 1 107 ? -19.083 3.145 14.576 1.00 93.12 107 LYS A N 1
ATOM 801 C CA . LYS A 1 107 ? -19.193 3.926 13.336 1.00 93.12 107 LYS A CA 1
ATOM 802 C C . LYS A 1 107 ? -17.815 4.326 12.805 1.00 93.12 107 LYS A C 1
ATOM 804 O O . LYS A 1 107 ? -17.563 4.202 11.606 1.00 93.12 107 LYS A O 1
ATOM 809 N N . ARG A 1 108 ? -16.920 4.782 13.686 1.00 90.94 108 ARG A N 1
ATOM 810 C CA . ARG A 1 108 ? -15.546 5.157 13.331 1.00 90.94 108 ARG A CA 1
ATOM 811 C C . ARG A 1 108 ? -14.756 3.966 12.794 1.00 90.94 108 ARG A C 1
ATOM 813 O O . ARG A 1 108 ? -14.091 4.104 11.767 1.00 90.94 108 ARG A O 1
ATOM 820 N N . SER A 1 109 ? -14.878 2.805 13.436 1.00 88.75 109 SER A N 1
ATOM 821 C CA . SER A 1 109 ? -14.229 1.566 13.006 1.00 88.75 109 SER A CA 1
ATOM 822 C C . SER A 1 109 ? -14.699 1.146 11.612 1.00 88.75 109 SER A C 1
ATOM 824 O O . SER A 1 109 ? -13.866 0.979 10.716 1.00 88.75 109 SER A O 1
ATOM 826 N N . SER A 1 110 ? -16.018 1.091 11.389 1.00 88.56 110 SER A N 1
ATOM 827 C CA . SER A 1 110 ? -16.606 0.726 10.093 1.00 88.56 110 SER A CA 1
ATOM 828 C C . SER A 1 110 ? -16.213 1.701 8.980 1.00 88.56 110 SER A C 1
ATOM 830 O O . SER A 1 110 ? -15.804 1.276 7.903 1.00 88.56 110 SER A O 1
ATOM 832 N N . SER A 1 111 ? -16.297 3.010 9.237 1.00 94.06 111 SER A N 1
ATOM 833 C CA . SER A 1 111 ? -15.940 4.042 8.254 1.00 94.06 111 SER A CA 1
ATOM 834 C C . SER A 1 111 ? -14.454 4.009 7.890 1.00 94.06 111 SER A C 1
ATOM 836 O O . SER A 1 111 ? -14.093 4.259 6.736 1.00 94.06 111 SER A O 1
ATOM 838 N N . SER A 1 112 ? -13.587 3.713 8.863 1.00 88.00 112 SER A N 1
ATOM 839 C CA . SER A 1 112 ? -12.142 3.599 8.636 1.00 88.00 112 SER A CA 1
ATOM 840 C C . SER A 1 112 ? -11.810 2.345 7.833 1.00 88.00 112 SER A C 1
ATOM 842 O O . SER A 1 112 ? -11.015 2.427 6.903 1.00 88.00 112 SER A O 1
ATOM 844 N N . MET A 1 113 ? -12.471 1.216 8.119 1.00 88.00 113 MET A N 1
ATOM 845 C CA . MET A 1 113 ? -12.297 -0.029 7.363 1.00 88.00 113 MET A CA 1
ATOM 846 C C . MET A 1 113 ? -12.752 0.118 5.906 1.00 88.00 113 MET A C 1
ATOM 848 O O . MET A 1 113 ? -12.052 -0.300 4.987 1.00 88.00 113 MET A O 1
ATOM 852 N N . GLU A 1 114 ? -13.900 0.760 5.675 1.00 92.62 114 GLU A N 1
ATOM 853 C CA . GLU A 1 114 ? -14.390 1.028 4.321 1.00 92.62 114 GLU A CA 1
ATOM 854 C C . GLU A 1 114 ? -13.407 1.908 3.538 1.00 92.62 114 GLU A C 1
ATOM 856 O O . GLU A 1 114 ? -13.066 1.613 2.390 1.00 92.62 114 GLU A O 1
ATOM 861 N N . SER A 1 115 ? -12.916 2.972 4.176 1.00 92.38 115 SER A N 1
ATOM 862 C CA . SER A 1 115 ? -11.937 3.874 3.570 1.00 92.38 115 SER A CA 1
ATOM 863 C C . SER A 1 115 ? -10.622 3.150 3.278 1.00 92.38 115 SER A C 1
ATOM 865 O O . SER A 1 115 ? -10.089 3.294 2.179 1.00 92.38 115 SER A O 1
ATOM 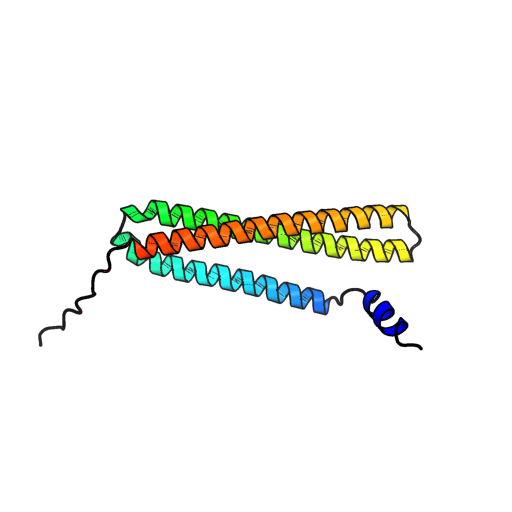867 N N . ALA A 1 116 ? -10.136 2.324 4.209 1.00 90.50 116 ALA A N 1
ATOM 868 C CA . ALA A 1 116 ? -8.954 1.495 4.005 1.00 90.50 116 ALA A CA 1
ATOM 869 C C . ALA A 1 116 ? -9.105 0.616 2.762 1.00 90.50 116 ALA A C 1
ATOM 871 O O . ALA A 1 116 ? -8.259 0.658 1.876 1.00 90.50 116 ALA A O 1
ATOM 872 N N . ASN A 1 117 ? -10.225 -0.100 2.633 1.00 91.06 117 ASN A N 1
ATOM 873 C CA . ASN A 1 117 ? -10.471 -0.950 1.472 1.00 91.06 117 ASN A CA 1
ATOM 874 C C . ASN A 1 117 ? -10.443 -0.158 0.151 1.00 91.06 117 ASN A C 1
ATOM 876 O O . ASN A 1 117 ? -9.822 -0.585 -0.820 1.00 91.06 117 ASN A O 1
ATOM 880 N N . ARG A 1 118 ? -11.047 1.038 0.116 1.00 93.69 118 ARG A N 1
ATOM 881 C CA . ARG A 1 118 ? -11.005 1.913 -1.071 1.00 93.69 118 ARG A CA 1
ATOM 882 C C . ARG A 1 118 ? -9.574 2.328 -1.430 1.00 93.69 118 ARG A C 1
ATOM 884 O O . ARG A 1 118 ? -9.199 2.261 -2.599 1.00 93.69 118 ARG A O 1
ATOM 891 N N . PHE A 1 119 ? -8.767 2.720 -0.443 1.00 92.56 119 PHE A N 1
ATOM 892 C CA . PHE A 1 119 ? -7.362 3.081 -0.662 1.00 92.56 119 PHE A CA 1
ATOM 893 C C . PHE A 1 119 ? -6.500 1.878 -1.061 1.00 92.56 119 PHE A C 1
ATOM 895 O O . PHE A 1 119 ? -5.624 2.029 -1.909 1.00 92.56 119 PHE A O 1
ATOM 902 N N . ALA A 1 120 ? -6.765 0.688 -0.517 1.00 88.12 120 ALA A N 1
ATOM 903 C CA . ALA A 1 120 ? -6.090 -0.547 -0.909 1.00 88.12 120 ALA A CA 1
ATOM 904 C C . ALA A 1 120 ? -6.366 -0.901 -2.378 1.00 88.12 120 ALA A C 1
ATOM 906 O O . ALA A 1 120 ? -5.435 -1.210 -3.120 1.00 88.12 120 ALA A O 1
ATOM 907 N N . ILE A 1 121 ? -7.623 -0.799 -2.823 1.00 91.81 121 ILE A N 1
ATOM 908 C CA . ILE A 1 121 ? -8.004 -1.029 -4.225 1.00 91.81 121 ILE A CA 1
ATOM 909 C C . ILE A 1 121 ? -7.324 -0.010 -5.143 1.00 91.81 121 ILE A C 1
ATOM 911 O O . ILE A 1 121 ? -6.752 -0.388 -6.165 1.00 91.81 121 ILE A O 1
ATOM 915 N N . LEU A 1 122 ? -7.347 1.275 -4.772 1.00 94.44 122 LEU A N 1
ATOM 916 C CA . LEU A 1 122 ? -6.681 2.330 -5.537 1.00 94.44 122 LEU A CA 1
ATOM 917 C C . LEU 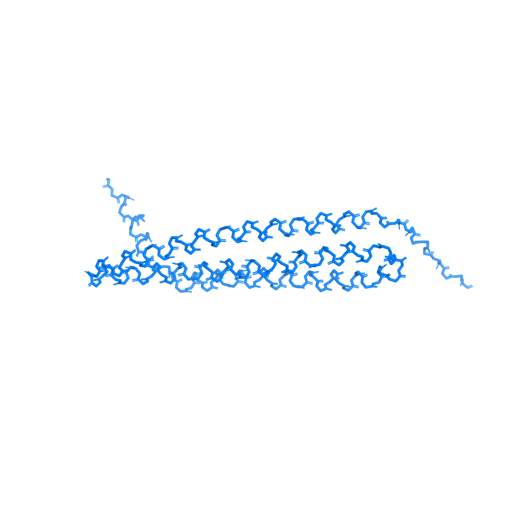A 1 122 ? -5.169 2.087 -5.634 1.00 94.44 122 LEU A C 1
ATOM 919 O O . LEU A 1 122 ? -4.590 2.207 -6.711 1.00 94.44 122 LEU A O 1
ATOM 923 N N . SER A 1 123 ? -4.546 1.695 -4.525 1.00 91.12 123 SER A N 1
ATOM 924 C CA . SER A 1 123 ? -3.132 1.342 -4.474 1.00 91.12 123 SER A CA 1
ATOM 925 C C . SER A 1 123 ? -2.801 0.182 -5.413 1.00 91.12 123 SER A C 1
ATOM 927 O O . SER A 1 123 ? -1.901 0.301 -6.246 1.00 91.12 123 SER A O 1
ATOM 929 N N . ALA A 1 124 ? -3.574 -0.906 -5.346 1.00 89.88 124 ALA A N 1
ATOM 930 C CA . ALA A 1 124 ? -3.413 -2.055 -6.229 1.00 89.88 124 ALA A CA 1
ATOM 931 C C . ALA A 1 124 ? -3.557 -1.652 -7.703 1.00 89.88 124 ALA A C 1
ATOM 933 O O . ALA A 1 124 ? -2.730 -2.034 -8.530 1.00 89.88 124 ALA A O 1
ATOM 934 N N . PHE A 1 125 ? -4.555 -0.827 -8.031 1.00 94.06 125 PHE A N 1
ATOM 935 C CA . PHE A 1 125 ? -4.744 -0.308 -9.383 1.00 94.06 125 PHE A CA 1
ATOM 936 C C . PHE A 1 125 ? -3.521 0.481 -9.874 1.00 94.06 125 PHE A C 1
ATOM 938 O O . PHE A 1 125 ? -3.023 0.221 -10.970 1.00 94.06 125 PHE A O 1
ATOM 945 N N . CYS A 1 126 ? -2.986 1.391 -9.052 1.00 92.44 126 CYS A N 1
ATOM 946 C CA . CYS A 1 126 ? -1.762 2.129 -9.363 1.00 92.44 126 CYS A CA 1
ATOM 947 C C . CYS A 1 126 ? -0.561 1.196 -9.585 1.00 92.44 126 CYS A C 1
ATOM 949 O O . CYS A 1 126 ? 0.196 1.406 -10.533 1.00 92.44 126 CYS A O 1
ATOM 951 N N . PHE A 1 127 ? -0.405 0.155 -8.759 1.00 88.62 127 PHE A N 1
ATOM 952 C CA . PHE A 1 127 ? 0.671 -0.827 -8.911 1.00 88.62 127 PHE A CA 1
ATOM 953 C C . PHE A 1 127 ? 0.567 -1.611 -10.218 1.00 88.62 127 PHE A C 1
ATOM 955 O O . PHE A 1 127 ? 1.550 -1.691 -10.955 1.00 88.62 127 PHE A O 1
ATOM 962 N N . PHE A 1 128 ? -0.609 -2.153 -10.537 1.00 90.06 128 PHE A N 1
ATOM 963 C CA . PHE A 1 128 ? -0.805 -2.898 -11.781 1.00 90.06 128 PHE A CA 1
ATOM 964 C C . PHE A 1 128 ? -0.617 -2.011 -13.008 1.00 90.06 128 PHE A C 1
ATOM 966 O O . PHE A 1 128 ? 0.029 -2.427 -13.967 1.00 90.06 128 PHE A O 1
ATOM 973 N N . LEU A 1 129 ? -1.116 -0.774 -12.972 1.00 93.19 129 LEU A N 1
ATOM 974 C CA . LEU A 1 129 ? -0.947 0.160 -14.078 1.00 93.19 129 LEU A CA 1
ATOM 975 C C . LEU A 1 129 ? 0.527 0.538 -14.284 1.00 93.19 129 LEU A C 1
ATOM 977 O O . LEU A 1 129 ? 1.010 0.506 -15.414 1.00 93.19 129 LEU A O 1
ATOM 981 N N . ALA A 1 130 ? 1.258 0.838 -13.206 1.00 89.56 130 ALA A N 1
ATOM 982 C CA . ALA A 1 130 ? 2.695 1.093 -13.270 1.00 89.56 130 ALA A CA 1
ATOM 983 C C . ALA A 1 130 ? 3.453 -0.117 -13.839 1.00 89.56 130 ALA A C 1
ATOM 985 O O . ALA A 1 130 ? 4.279 0.033 -14.735 1.00 89.56 130 ALA A O 1
ATOM 986 N N . LEU A 1 131 ? 3.128 -1.329 -13.383 1.00 88.00 131 LEU A N 1
ATOM 987 C CA . LEU A 1 131 ? 3.750 -2.559 -13.868 1.00 88.00 131 LEU A CA 1
ATOM 988 C C . LEU A 1 131 ? 3.488 -2.792 -15.363 1.00 88.00 131 LEU A C 1
ATOM 990 O O . LEU A 1 131 ? 4.422 -3.101 -16.100 1.00 88.00 131 LEU A O 1
ATOM 994 N N . LEU A 1 132 ? 2.254 -2.587 -15.835 1.00 91.88 132 LEU A N 1
ATOM 995 C CA . LEU A 1 132 ? 1.918 -2.691 -17.258 1.00 91.88 132 LEU A CA 1
ATOM 996 C C . LEU A 1 132 ? 2.699 -1.681 -18.104 1.00 91.88 132 LEU A C 1
ATOM 998 O O . LEU A 1 132 ? 3.269 -2.056 -19.126 1.00 91.88 132 LEU A O 1
ATOM 1002 N N . ILE A 1 133 ? 2.778 -0.423 -17.663 1.00 89.94 133 ILE A N 1
ATOM 1003 C CA . ILE A 1 133 ? 3.561 0.613 -18.350 1.00 89.94 133 ILE A CA 1
ATOM 1004 C C . ILE A 1 133 ? 5.046 0.233 -18.376 1.00 89.94 133 ILE A C 1
ATOM 1006 O O . ILE A 1 133 ? 5.691 0.369 -19.414 1.00 89.94 133 ILE A O 1
ATOM 1010 N N . GLY A 1 134 ? 5.581 -0.282 -17.267 1.00 85.81 134 GLY A N 1
ATOM 1011 C CA . GLY A 1 134 ? 6.958 -0.764 -17.180 1.00 85.81 134 GLY A CA 1
ATOM 1012 C C . GLY A 1 134 ? 7.249 -1.912 -18.150 1.00 85.81 134 GLY A C 1
ATOM 1013 O O . GLY A 1 134 ? 8.267 -1.882 -18.838 1.00 85.81 134 GLY A O 1
ATOM 1014 N N . ILE A 1 135 ? 6.339 -2.885 -18.269 1.00 86.62 135 ILE A N 1
ATOM 1015 C CA . ILE A 1 135 ? 6.459 -3.998 -19.225 1.00 86.62 135 ILE A CA 1
ATOM 1016 C C . ILE A 1 135 ? 6.401 -3.489 -20.665 1.00 86.62 135 ILE A C 1
ATOM 1018 O O . ILE A 1 135 ? 7.237 -3.873 -21.477 1.00 86.62 135 ILE A O 1
ATOM 1022 N N . VAL A 1 136 ? 5.453 -2.605 -20.989 1.00 88.12 136 VAL A N 1
ATOM 1023 C CA . VAL A 1 136 ? 5.364 -2.004 -22.329 1.00 88.12 136 VAL A CA 1
ATOM 1024 C C . VAL A 1 136 ? 6.651 -1.252 -22.653 1.00 88.12 136 VAL A C 1
ATOM 1026 O O . VAL A 1 136 ? 7.217 -1.443 -23.727 1.00 88.12 136 VAL A O 1
ATOM 1029 N N . ALA A 1 137 ? 7.165 -0.462 -21.709 1.00 85.75 137 ALA A N 1
ATOM 1030 C CA . ALA A 1 137 ? 8.423 0.245 -21.891 1.00 85.75 137 ALA A CA 1
ATOM 1031 C C . ALA A 1 137 ? 9.595 -0.719 -22.121 1.00 85.75 137 ALA A C 1
ATOM 1033 O O . ALA A 1 137 ? 10.439 -0.464 -22.976 1.00 85.75 137 ALA A O 1
ATOM 1034 N N . PHE A 1 138 ? 9.623 -1.838 -21.397 1.00 83.44 138 PHE A N 1
ATOM 1035 C CA . PHE A 1 138 ? 10.633 -2.875 -21.564 1.00 83.44 138 PHE A CA 1
ATOM 1036 C C . PHE A 1 138 ? 10.578 -3.538 -22.944 1.00 83.44 138 PHE A C 1
ATOM 1038 O O . PHE A 1 138 ? 11.606 -3.655 -23.603 1.00 83.44 138 PHE A O 1
ATOM 1045 N N . LEU A 1 139 ? 9.387 -3.918 -23.409 1.00 85.25 139 LEU A N 1
ATOM 1046 C CA . LEU A 1 139 ? 9.195 -4.601 -24.693 1.00 85.25 139 LEU A CA 1
ATOM 1047 C C . LEU A 1 139 ? 9.425 -3.693 -25.909 1.00 85.25 139 LEU A C 1
ATOM 1049 O O . LEU A 1 139 ? 9.770 -4.185 -26.980 1.00 85.25 139 LEU A O 1
ATOM 1053 N N . MET A 1 140 ? 9.227 -2.381 -25.762 1.00 84.00 140 MET A N 1
ATOM 1054 C CA . MET A 1 140 ? 9.473 -1.409 -26.833 1.00 84.00 140 MET A CA 1
ATOM 1055 C C . MET A 1 140 ? 10.949 -1.020 -26.976 1.00 84.00 140 MET A C 1
ATOM 1057 O O . MET A 1 140 ? 11.312 -0.411 -27.983 1.00 84.00 140 MET A O 1
ATOM 1061 N N . MET A 1 141 ? 11.807 -1.351 -26.005 1.00 81.81 141 MET A N 1
ATOM 1062 C CA . MET A 1 141 ? 13.248 -1.172 -26.172 1.00 81.81 141 MET A CA 1
ATOM 1063 C C . MET A 1 141 ? 13.758 -2.210 -27.183 1.00 81.81 141 MET A C 1
ATOM 1065 O O . MET A 1 141 ? 13.599 -3.409 -26.944 1.00 81.81 141 MET A O 1
ATOM 1069 N N . PRO A 1 142 ? 14.355 -1.793 -28.317 1.00 75.62 142 PRO A N 1
ATOM 1070 C CA . PRO A 1 142 ? 14.870 -2.738 -29.293 1.00 75.62 142 PRO A CA 1
ATOM 1071 C C . PRO A 1 142 ? 15.927 -3.620 -28.623 1.00 75.62 142 PRO A C 1
ATOM 1073 O O . PRO A 1 142 ? 16.860 -3.136 -27.978 1.00 75.62 142 PRO A O 1
ATOM 1076 N N . GLY A 1 143 ? 15.747 -4.935 -28.740 1.00 67.94 143 GLY A N 1
ATOM 1077 C CA . GLY A 1 143 ? 16.713 -5.903 -28.251 1.00 67.94 143 GLY A CA 1
ATOM 1078 C C . GLY A 1 143 ? 17.979 -5.809 -29.088 1.00 67.94 143 GLY A C 1
ATOM 1079 O O . GLY A 1 143 ? 18.084 -6.464 -30.121 1.00 67.94 143 GLY A O 1
ATOM 1080 N N . GLU A 1 144 ? 18.950 -5.004 -28.660 1.00 57.41 144 GLU A N 1
ATOM 1081 C CA . GLU A 1 144 ? 20.313 -5.188 -29.137 1.00 57.41 144 GLU A CA 1
ATOM 1082 C C . GLU A 1 144 ? 20.775 -6.552 -28.628 1.00 57.41 144 GLU A C 1
ATOM 1084 O O . GLU A 1 144 ? 21.023 -6.747 -27.435 1.00 57.41 144 GLU A O 1
ATOM 1089 N N . VAL A 1 145 ? 20.844 -7.520 -29.545 1.00 53.91 145 VAL A N 1
ATOM 1090 C CA . VAL A 1 145 ? 21.569 -8.767 -29.329 1.00 53.91 145 VAL A CA 1
ATOM 1091 C C . VAL A 1 145 ? 22.966 -8.342 -28.911 1.00 53.91 145 VAL A C 1
ATOM 1093 O O . VAL A 1 145 ? 23.688 -7.740 -29.703 1.00 53.91 145 VAL A O 1
ATOM 1096 N N . VAL A 1 146 ? 23.320 -8.591 -27.650 1.00 55.28 146 VAL A N 1
ATOM 1097 C CA . VAL A 1 146 ? 24.671 -8.365 -27.144 1.00 55.28 146 VAL A CA 1
ATOM 1098 C C . VAL A 1 146 ? 25.576 -9.287 -27.950 1.00 55.28 146 VAL A C 1
ATOM 1100 O O . VAL A 1 146 ? 25.769 -10.453 -27.611 1.00 55.28 146 VAL A O 1
ATOM 1103 N N . ALA A 1 147 ? 26.086 -8.783 -29.071 1.00 52.28 147 ALA A N 1
ATOM 1104 C CA . ALA A 1 147 ? 27.186 -9.386 -29.780 1.00 52.28 147 ALA A CA 1
ATOM 1105 C C . ALA A 1 147 ? 28.366 -9.263 -28.823 1.00 52.28 147 ALA A C 1
ATOM 1107 O O . ALA A 1 147 ? 29.013 -8.223 -28.738 1.00 52.28 147 ALA A O 1
ATOM 1108 N N . VAL A 1 148 ? 28.563 -10.304 -28.013 1.00 59.50 148 VAL A N 1
ATOM 1109 C CA . VAL A 1 148 ? 29.732 -10.456 -27.157 1.00 59.50 148 VAL A CA 1
ATOM 1110 C C . VAL A 1 148 ? 30.924 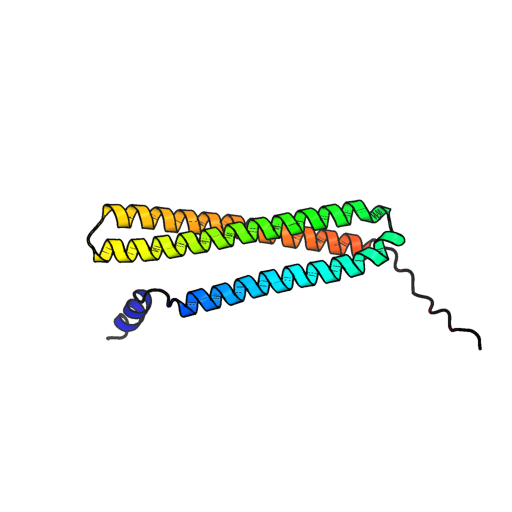-10.424 -28.101 1.00 59.50 148 VAL A C 1
ATOM 1112 O O . VAL A 1 148 ? 31.239 -11.426 -28.745 1.00 59.50 148 VAL A O 1
ATOM 1115 N N . SER A 1 149 ? 31.544 -9.252 -28.248 1.00 57.16 149 SER A N 1
ATOM 1116 C CA . SER A 1 149 ? 32.796 -9.104 -28.968 1.00 57.16 149 SER A CA 1
ATOM 1117 C C . SER A 1 149 ? 33.809 -9.935 -28.199 1.00 57.16 149 SER A C 1
ATOM 1119 O O . SER A 1 149 ? 34.299 -9.517 -27.147 1.00 57.16 149 SER A O 1
ATOM 1121 N N . ARG A 1 150 ? 34.048 -11.166 -28.664 1.00 62.28 150 ARG A N 1
ATOM 1122 C CA . ARG A 1 150 ? 35.111 -12.000 -28.116 1.00 62.28 150 ARG A CA 1
ATOM 1123 C C . ARG A 1 150 ? 36.399 -11.183 -28.226 1.00 62.28 150 ARG A C 1
ATOM 1125 O O . ARG A 1 150 ? 36.664 -10.671 -29.316 1.00 62.28 150 ARG A O 1
ATOM 1132 N N . PRO A 1 151 ? 37.159 -11.007 -27.134 1.00 69.75 151 PRO A N 1
ATOM 1133 C CA . PRO A 1 151 ? 38.460 -10.371 -27.235 1.00 69.75 151 PRO A CA 1
ATOM 1134 C C . PRO A 1 151 ? 39.287 -11.192 -28.228 1.00 69.75 151 PRO A C 1
ATOM 1136 O O . PRO A 1 151 ? 39.399 -12.410 -28.076 1.00 69.75 151 PRO A O 1
ATOM 1139 N N . ASN A 1 152 ? 39.775 -10.543 -29.288 1.00 67.50 152 ASN A N 1
ATOM 1140 C CA . ASN A 1 152 ? 40.740 -11.174 -30.180 1.00 67.50 152 ASN A CA 1
ATOM 1141 C C . ASN A 1 152 ? 42.010 -11.476 -29.361 1.00 67.50 152 ASN A C 1
ATOM 1143 O O . ASN A 1 152 ? 42.417 -10.603 -28.588 1.00 67.50 152 ASN A O 1
ATOM 1147 N N . PRO A 1 153 ? 42.570 -12.695 -29.478 1.00 74.38 153 PRO A N 1
ATOM 1148 C CA . PRO A 1 153 ? 43.784 -13.098 -28.772 1.00 74.38 153 PRO A CA 1
ATOM 1149 C C . PRO A 1 153 ? 45.009 -12.284 -29.199 1.00 74.38 153 PRO A C 1
ATOM 1151 O O . PRO A 1 153 ? 45.043 -11.824 -30.365 1.00 74.38 153 PRO A O 1
#

Foldseek 3Di:
DPPVVVVVVVVLPQDPVVNVVVVVVVLVVVVVVLVVVVVVVVVVVVVVCVVCVVLVVLLVVLVVLLVLLSVLLVLLVVLQVLLSVLCVQLSVCVVVVNPVSNVVSNVSNVVSNVSSVVSNVSSVVSNVVSVVSVVVSVVPPPDPPPPVPDPDD

Sequence (153 aa):
MDNEDAWSKEQLEPLSLFDLANKWSEAVKVLGAGNGAGLVAAGAALSAFAKYPTMLPVIKASGCLFFAGTLTFAVSFALIQLSIFSYDEMLHAIRKNSRTLAKENSKRSSSSMESANRFAILSAFCFFLALLIGIVAFLMMPGEVVAVSRPNP

Radius of gyration: 24.13 Å; chains: 1; bounding box: 69×40×61 Å

pLDDT: mean 80.46, std 11.42, range [50.12, 94.44]

Organism: NCBI:txid943830